Protein AF-A0A963LHC0-F1 (afdb_monomer_lite)

Foldseek 3Di:
DVVVVCVVCVVVCVVPDPDDDDPPPDDPLVVVLVVVVVCVVVVNDDCVVVPRPPDPPPPDD

Secondary structure (DSSP, 8-state):
-HHHHHHHHHHHHHHH-S-----SS--HHHHHHHHHHHHHHTT-S-TTTS--SS-------

pLDDT: mean 83.21, std 14.83, range [43.22, 97.88]

Sequence (61 aa):
KLRELFMQRDPLYRRMAHFTIDTGRPSIPNLVNMILMQLELAGLVDPALVPSPVEPRVLET

Radius of gyration: 15.36 Å; chains: 1; bounding box: 41×23×36 Å

Structure (mmCIF, N/CA/C/O backbone):
data_AF-A0A963LHC0-F1
#
_entry.id   AF-A0A963LHC0-F1
#
loop_
_atom_site.group_PDB
_atom_site.id
_atom_site.type_symbol
_atom_site.label_atom_id
_atom_site.label_alt_id
_atom_site.label_comp_id
_atom_site.label_asym_id
_atom_site.label_entity_id
_atom_site.label_seq_id
_atom_site.pdbx_PDB_ins_code
_atom_site.Cartn_x
_atom_site.Cartn_y
_atom_site.Cartn_z
_atom_site.occupancy
_atom_site.B_iso_or_equiv
_atom_site.auth_seq_id
_atom_site.auth_comp_id
_atom_site.auth_asym_id
_atom_site.auth_atom_id
_atom_site.pdbx_PDB_model_num
ATOM 1 N N . LYS A 1 1 ? -12.359 10.229 18.656 1.00 90.00 1 LYS A N 1
ATOM 2 C CA . LYS A 1 1 ? -13.015 10.047 17.336 1.00 90.00 1 LYS A CA 1
ATOM 3 C C . LYS A 1 1 ? -12.182 9.253 16.319 1.00 90.00 1 LYS A C 1
ATOM 5 O O . LYS A 1 1 ? -12.703 8.289 15.785 1.00 90.00 1 LYS A O 1
ATOM 10 N N . LEU A 1 2 ? -10.907 9.579 16.059 1.00 96.25 2 LEU A N 1
ATOM 11 C CA . LEU A 1 2 ? -10.103 8.865 15.041 1.00 96.25 2 LEU A CA 1
ATOM 12 C C . LEU A 1 2 ? -9.943 7.352 15.290 1.00 96.25 2 LEU A C 1
ATOM 14 O O . LEU A 1 2 ? -10.120 6.575 14.364 1.00 96.25 2 LEU A O 1
ATOM 18 N N . ARG A 1 3 ? -9.688 6.922 16.535 1.00 96.69 3 ARG A N 1
ATOM 19 C CA . ARG A 1 3 ? -9.588 5.487 16.885 1.00 96.69 3 ARG A CA 1
ATOM 20 C C . ARG A 1 3 ? -10.877 4.707 16.603 1.00 96.69 3 ARG A C 1
ATOM 22 O O . ARG A 1 3 ? -10.831 3.598 16.098 1.00 96.69 3 ARG A O 1
ATOM 29 N N . GLU A 1 4 ? -12.022 5.316 16.899 1.00 97.88 4 GLU A N 1
ATOM 30 C CA . GLU A 1 4 ? -13.349 4.742 16.648 1.00 97.88 4 GLU A CA 1
ATOM 31 C C . GLU A 1 4 ? -13.601 4.581 15.142 1.00 97.88 4 GLU A C 1
ATOM 33 O O . GLU A 1 4 ? -14.019 3.520 14.688 1.00 97.88 4 GLU A O 1
ATOM 38 N N . LEU A 1 5 ? -13.269 5.609 14.352 1.00 97.56 5 LEU A N 1
ATOM 39 C CA . LEU A 1 5 ? -13.349 5.539 12.892 1.00 97.56 5 LEU A CA 1
ATOM 40 C C . LEU A 1 5 ? -12.394 4.488 12.317 1.00 97.56 5 LEU A C 1
ATOM 42 O O . LEU A 1 5 ? -12.771 3.787 11.385 1.00 97.56 5 LEU A O 1
ATOM 46 N N . PHE A 1 6 ? -11.186 4.360 12.870 1.00 95.00 6 PHE A N 1
ATOM 47 C CA . PHE A 1 6 ? -10.233 3.330 12.464 1.00 95.00 6 PHE A CA 1
ATOM 48 C C . PHE A 1 6 ? -10.809 1.930 12.695 1.00 95.00 6 PHE A C 1
ATOM 50 O O . PHE A 1 6 ? -10.855 1.143 11.758 1.00 95.00 6 PHE A O 1
ATOM 57 N N . MET A 1 7 ? -11.349 1.650 13.886 1.00 97.25 7 MET A N 1
ATOM 58 C CA . MET A 1 7 ? -11.957 0.348 14.194 1.00 97.25 7 MET A CA 1
ATOM 59 C C . MET A 1 7 ? -13.110 -0.022 13.254 1.00 97.25 7 MET A C 1
ATOM 61 O O . MET A 1 7 ? -13.266 -1.189 12.909 1.00 97.25 7 MET A O 1
ATOM 65 N N . GLN A 1 8 ? -13.904 0.958 12.819 1.00 97.62 8 GLN A N 1
ATOM 66 C CA . GLN A 1 8 ? -15.013 0.716 11.893 1.00 97.62 8 GLN A CA 1
ATOM 67 C C . GLN A 1 8 ? -14.549 0.536 10.440 1.00 97.62 8 GLN A C 1
ATOM 69 O O . GLN A 1 8 ? -15.151 -0.232 9.692 1.00 97.62 8 GLN A O 1
ATOM 74 N N . ARG A 1 9 ? -13.504 1.256 10.015 1.00 96.94 9 ARG A N 1
ATOM 75 C CA . ARG A 1 9 ? -13.108 1.347 8.600 1.00 96.94 9 ARG A CA 1
ATOM 76 C C . ARG A 1 9 ? -11.977 0.404 8.210 1.00 96.94 9 ARG A C 1
ATOM 78 O O . ARG A 1 9 ? 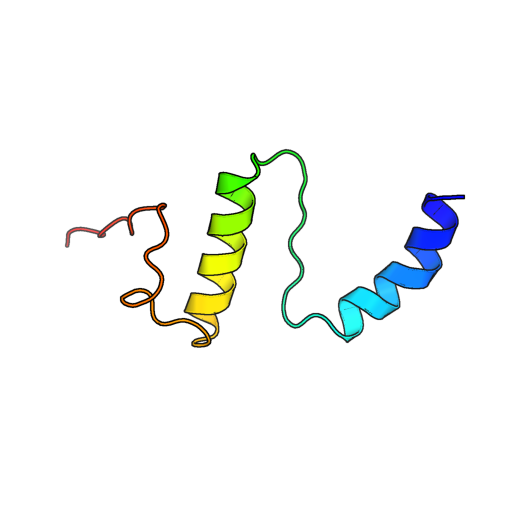-11.984 -0.084 7.086 1.00 96.94 9 ARG A O 1
ATOM 85 N N . ASP A 1 10 ? -11.043 0.117 9.111 1.00 95.88 10 ASP A N 1
ATOM 86 C CA . ASP A 1 10 ? -9.905 -0.772 8.848 1.00 95.88 10 ASP A CA 1
ATOM 87 C C . ASP A 1 10 ? -10.336 -2.157 8.311 1.00 95.88 10 ASP A C 1
ATOM 89 O O . ASP A 1 10 ? -9.799 -2.581 7.284 1.00 95.88 10 ASP A O 1
ATOM 93 N N . PRO A 1 11 ? -11.387 -2.818 8.847 1.00 96.69 11 PRO A N 1
ATOM 94 C CA . PRO A 1 11 ? -11.876 -4.078 8.279 1.00 96.69 11 PRO A CA 1
ATOM 95 C C . PRO A 1 11 ? -12.478 -3.943 6.871 1.00 96.69 11 PRO A C 1
ATOM 97 O O . PRO A 1 11 ? -12.530 -4.922 6.125 1.00 96.69 11 PRO A O 1
ATOM 100 N N . LEU A 1 12 ? -12.985 -2.760 6.507 1.00 97.06 12 LEU A N 1
ATOM 101 C CA . LEU A 1 12 ? -13.502 -2.487 5.162 1.00 97.06 12 LEU A CA 1
ATOM 102 C C . LEU A 1 12 ? -12.350 -2.260 4.183 1.00 97.06 12 LEU A C 1
ATOM 104 O O . LEU A 1 12 ? -12.348 -2.845 3.102 1.00 97.06 12 LEU A O 1
ATOM 108 N N . TYR A 1 13 ? -11.346 -1.476 4.581 1.00 95.31 13 TYR A N 1
ATOM 109 C CA . TYR A 1 13 ? -10.161 -1.228 3.764 1.00 95.31 13 TYR A CA 1
ATOM 110 C C . TYR A 1 13 ? -9.377 -2.514 3.501 1.00 95.31 13 TYR A C 1
ATOM 112 O O . TYR A 1 13 ? -9.080 -2.804 2.346 1.00 95.31 13 TYR A O 1
ATOM 120 N N . ARG A 1 14 ? -9.136 -3.343 4.526 1.00 94.56 14 ARG A N 1
ATOM 121 C CA . ARG A 1 14 ? -8.418 -4.620 4.362 1.00 94.56 14 ARG A CA 1
ATOM 122 C C . ARG A 1 14 ? -9.147 -5.641 3.494 1.00 94.56 14 ARG A C 1
ATOM 124 O O . ARG A 1 14 ? -8.491 -6.439 2.844 1.00 94.56 14 ARG A O 1
ATOM 131 N N . ARG A 1 15 ? -10.486 -5.636 3.478 1.00 96.50 15 ARG A N 1
ATOM 132 C CA . ARG A 1 15 ? -11.259 -6.544 2.612 1.00 96.50 15 ARG A CA 1
ATOM 133 C C . ARG A 1 15 ? -11.173 -6.180 1.135 1.00 96.50 15 ARG A C 1
ATOM 135 O O . ARG A 1 15 ? -11.256 -7.072 0.303 1.00 96.50 15 ARG A O 1
ATOM 142 N N . MET A 1 16 ? -11.069 -4.890 0.822 1.00 95.19 16 MET A N 1
ATOM 143 C CA . MET A 1 16 ? -11.078 -4.400 -0.560 1.00 95.19 16 MET A CA 1
ATOM 144 C C . MET A 1 16 ? -9.674 -4.207 -1.133 1.00 95.19 16 MET A C 1
ATOM 146 O O . MET A 1 16 ? -9.498 -4.207 -2.348 1.00 95.19 16 MET A O 1
ATOM 150 N N . ALA A 1 17 ? -8.678 -3.992 -0.276 1.00 94.62 17 ALA A N 1
ATOM 151 C CA . ALA A 1 17 ? -7.313 -3.756 -0.704 1.00 94.62 17 ALA A CA 1
ATOM 152 C C . ALA A 1 17 ? -6.624 -5.069 -1.096 1.00 94.62 17 ALA A C 1
ATOM 154 O O . ALA A 1 17 ? -6.507 -5.983 -0.286 1.00 94.62 17 ALA A O 1
ATOM 155 N N . HIS A 1 18 ? -6.093 -5.121 -2.319 1.00 92.44 18 HIS A N 1
ATOM 156 C CA . HIS A 1 18 ? -5.213 -6.209 -2.763 1.00 92.44 18 HIS A CA 1
ATOM 157 C C . HIS A 1 18 ? -3.894 -6.227 -1.975 1.00 92.44 18 HIS A C 1
ATOM 159 O O . HIS A 1 18 ? -3.356 -7.289 -1.683 1.00 92.44 18 HIS A O 1
ATOM 165 N N . PHE A 1 19 ? -3.406 -5.043 -1.589 1.00 90.81 19 PHE A N 1
ATOM 166 C CA . PHE A 1 19 ? -2.175 -4.856 -0.826 1.00 90.81 19 PHE A CA 1
ATOM 167 C C . PHE A 1 19 ? -2.411 -3.845 0.294 1.00 90.81 19 PHE A C 1
ATOM 169 O O . PH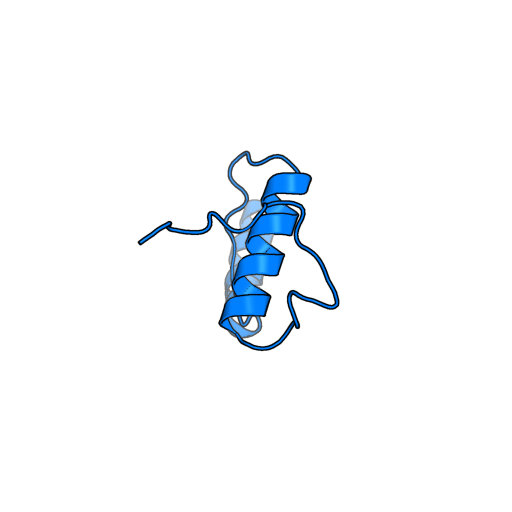E A 1 19 ? -3.072 -2.827 0.094 1.00 90.81 19 PHE A O 1
ATOM 176 N N . THR A 1 20 ? -1.846 -4.105 1.471 1.00 91.31 20 THR A N 1
ATOM 177 C CA . THR A 1 20 ? -1.836 -3.158 2.595 1.00 91.31 20 THR A CA 1
ATOM 178 C C . THR A 1 20 ? -0.389 -2.850 2.955 1.00 91.31 20 THR A C 1
ATOM 180 O O . THR A 1 20 ? 0.395 -3.773 3.154 1.00 91.31 20 THR A O 1
ATOM 183 N N . ILE A 1 21 ? -0.036 -1.566 3.050 1.00 88.31 21 ILE A N 1
ATOM 184 C CA . ILE A 1 21 ? 1.314 -1.113 3.408 1.00 88.31 21 ILE A CA 1
ATOM 185 C C . ILE A 1 21 ? 1.227 -0.304 4.698 1.00 88.31 21 ILE A C 1
ATOM 187 O O . ILE A 1 21 ? 0.460 0.655 4.779 1.00 88.31 21 ILE A O 1
ATOM 191 N N . ASP A 1 22 ? 2.014 -0.690 5.701 1.00 87.19 22 ASP A N 1
ATOM 192 C CA . ASP A 1 22 ? 2.141 0.079 6.937 1.00 87.19 22 ASP A CA 1
ATOM 193 C C . ASP A 1 22 ? 3.119 1.243 6.727 1.00 87.19 22 ASP A C 1
ATOM 195 O O . ASP A 1 22 ? 4.265 1.066 6.310 1.00 87.19 22 ASP A O 1
ATOM 199 N N . THR A 1 23 ? 2.648 2.458 6.989 1.00 85.06 23 THR A N 1
ATOM 200 C CA . THR A 1 23 ? 3.356 3.698 6.678 1.00 85.06 23 THR A CA 1
ATOM 201 C C . THR A 1 23 ? 4.214 4.212 7.828 1.00 85.06 23 THR A C 1
ATOM 203 O O . THR A 1 23 ? 4.594 5.369 7.758 1.00 85.06 23 THR A O 1
ATOM 206 N N . GLY A 1 24 ? 4.494 3.435 8.883 1.00 84.94 24 GLY A N 1
ATOM 207 C CA . GLY A 1 24 ? 5.390 3.772 10.011 1.00 84.94 24 GLY A CA 1
ATOM 208 C C . GLY A 1 24 ? 6.003 5.193 10.023 1.00 84.94 24 GLY A C 1
ATOM 209 O O . GLY A 1 24 ? 5.377 6.132 10.514 1.00 84.94 24 GLY A O 1
ATOM 210 N N . ARG A 1 25 ? 7.236 5.348 9.501 1.00 81.81 25 ARG A N 1
ATOM 211 C CA . ARG A 1 25 ? 7.903 6.650 9.232 1.00 81.81 25 ARG A CA 1
ATOM 212 C C . ARG A 1 25 ? 8.761 6.708 7.938 1.00 81.81 25 ARG A C 1
ATOM 214 O O . ARG A 1 25 ? 9.831 7.318 7.963 1.00 81.81 25 ARG A O 1
ATOM 221 N N . PRO A 1 26 ? 8.398 6.058 6.818 1.00 81.62 26 PRO A N 1
ATOM 222 C CA . PRO A 1 26 ? 9.112 6.239 5.566 1.00 81.62 26 PRO A CA 1
ATOM 223 C C . PRO A 1 26 ? 8.865 7.648 5.009 1.00 81.62 26 PRO A C 1
ATOM 225 O O . PRO A 1 26 ? 7.835 8.275 5.263 1.00 81.62 26 PRO A O 1
ATOM 228 N N . SER A 1 27 ? 9.810 8.141 4.212 1.00 88.88 27 SER A N 1
ATOM 229 C CA . SER A 1 27 ? 9.576 9.313 3.373 1.00 88.88 27 SER A CA 1
ATOM 230 C C . SER A 1 27 ? 8.525 8.991 2.302 1.00 88.88 27 SER A C 1
ATOM 232 O O . SER A 1 27 ? 8.331 7.829 1.937 1.00 88.88 27 SER A O 1
ATOM 234 N N . ILE A 1 28 ? 7.862 10.018 1.765 1.00 88.44 28 ILE A N 1
ATOM 235 C CA . ILE A 1 28 ? 6.902 9.841 0.665 1.00 88.44 28 ILE A CA 1
ATOM 236 C C . ILE A 1 28 ? 7.535 9.114 -0.539 1.00 88.44 28 ILE A C 1
ATOM 238 O O . ILE A 1 28 ? 6.913 8.165 -1.013 1.00 88.44 28 ILE A O 1
ATOM 242 N N . PRO A 1 29 ? 8.766 9.446 -0.992 1.00 86.50 29 PRO A N 1
ATOM 243 C CA . PRO A 1 29 ? 9.425 8.685 -2.053 1.00 86.50 29 PRO A CA 1
ATOM 244 C C . PRO A 1 29 ? 9.563 7.196 -1.722 1.00 86.50 29 PRO A C 1
ATOM 246 O O . PRO A 1 29 ? 9.193 6.353 -2.532 1.00 86.50 29 PRO A O 1
ATOM 249 N N . ASN A 1 30 ? 10.002 6.856 -0.506 1.00 86.94 30 ASN A N 1
ATOM 250 C CA . ASN A 1 30 ? 10.145 5.457 -0.102 1.00 86.94 30 ASN A CA 1
ATOM 251 C C . ASN A 1 30 ? 8.796 4.728 -0.079 1.00 86.94 30 ASN A C 1
ATOM 253 O O . ASN A 1 30 ? 8.726 3.564 -0.466 1.00 86.94 30 ASN A O 1
ATOM 257 N N . LEU A 1 31 ? 7.723 5.404 0.342 1.00 89.75 31 LEU A N 1
ATOM 258 C CA . LEU A 1 31 ? 6.378 4.835 0.313 1.00 89.75 31 LEU A CA 1
ATOM 259 C C . LEU A 1 31 ? 5.915 4.540 -1.119 1.00 89.75 31 LEU A C 1
ATOM 261 O O . LEU A 1 31 ? 5.414 3.447 -1.376 1.00 89.75 31 LEU A O 1
ATOM 265 N N . VAL A 1 32 ? 6.121 5.476 -2.049 1.00 89.19 32 VAL A N 1
ATOM 266 C CA . VAL A 1 32 ? 5.792 5.283 -3.472 1.00 89.19 32 VAL A CA 1
ATOM 267 C C . VAL A 1 32 ? 6.575 4.108 -4.049 1.00 89.19 32 VAL A C 1
ATOM 269 O O . VAL A 1 32 ? 5.995 3.261 -4.722 1.00 89.19 32 VAL A O 1
ATOM 272 N N . ASN A 1 33 ? 7.858 3.998 -3.714 1.00 87.38 33 ASN A N 1
ATOM 273 C CA . ASN A 1 33 ? 8.699 2.906 -4.189 1.00 87.38 33 ASN A CA 1
ATOM 274 C C . ASN A 1 33 ? 8.222 1.536 -3.680 1.00 87.38 33 ASN A C 1
ATOM 276 O O . ASN A 1 33 ? 8.188 0.576 -4.444 1.00 87.38 33 ASN A O 1
ATOM 280 N N . MET A 1 34 ? 7.785 1.441 -2.418 1.00 88.94 34 MET A N 1
ATOM 281 C CA . MET A 1 34 ? 7.188 0.205 -1.893 1.00 88.94 34 MET A CA 1
ATOM 282 C C . MET A 1 34 ? 5.882 -0.155 -2.610 1.00 88.94 34 MET A C 1
ATOM 284 O O . MET A 1 34 ? 5.651 -1.331 -2.883 1.00 88.94 34 MET A O 1
ATOM 288 N N . ILE A 1 35 ? 5.041 0.834 -2.937 1.00 89.50 35 ILE A N 1
ATOM 289 C CA . ILE A 1 35 ? 3.814 0.611 -3.718 1.00 89.50 35 ILE A CA 1
ATOM 290 C C . ILE A 1 35 ? 4.162 0.092 -5.115 1.00 89.50 35 ILE A C 1
ATOM 292 O O . ILE A 1 35 ? 3.597 -0.916 -5.534 1.00 89.50 35 ILE A O 1
ATOM 296 N N . LEU A 1 36 ? 5.102 0.740 -5.811 1.00 89.25 36 LEU A N 1
ATOM 297 C CA . LEU A 1 36 ? 5.544 0.316 -7.143 1.00 89.25 36 LEU A CA 1
ATOM 298 C C . LEU A 1 36 ? 6.055 -1.126 -7.126 1.00 89.25 36 LEU A C 1
ATOM 300 O O . LEU A 1 36 ? 5.622 -1.923 -7.951 1.00 89.25 36 LEU A O 1
ATOM 304 N N . MET A 1 37 ? 6.863 -1.493 -6.129 1.00 86.75 37 MET A N 1
ATOM 305 C CA . MET A 1 37 ? 7.361 -2.861 -5.981 1.00 86.75 37 MET A CA 1
ATOM 306 C C . MET A 1 37 ? 6.230 -3.888 -5.781 1.00 86.75 37 MET A C 1
ATOM 308 O O . MET A 1 37 ? 6.280 -4.971 -6.355 1.00 86.75 37 MET A O 1
ATOM 312 N N . GLN A 1 38 ? 5.183 -3.573 -5.005 1.00 89.75 38 GLN A N 1
ATOM 313 C CA . GLN A 1 38 ? 4.026 -4.473 -4.858 1.00 89.75 38 GLN A CA 1
ATOM 314 C C . GLN A 1 38 ? 3.255 -4.640 -6.175 1.00 89.75 38 GLN A C 1
ATOM 316 O O . GLN A 1 38 ? 2.816 -5.742 -6.495 1.00 89.7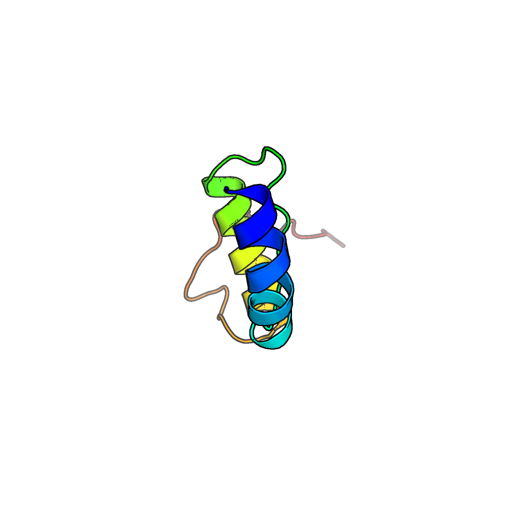5 38 GLN A O 1
ATOM 321 N N . LEU A 1 39 ? 3.105 -3.563 -6.949 1.00 90.56 39 LEU A N 1
ATOM 322 C CA . LEU A 1 39 ? 2.422 -3.601 -8.243 1.00 90.56 39 LEU A CA 1
ATOM 323 C C . LEU A 1 39 ? 3.226 -4.359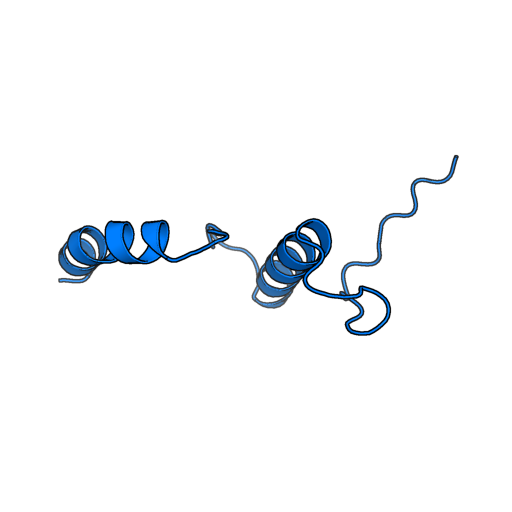 -9.307 1.00 90.56 39 LEU A C 1
ATOM 325 O O . LEU A 1 39 ? 2.633 -5.085 -10.104 1.00 90.56 39 LEU A O 1
ATOM 329 N N . GLU A 1 40 ? 4.551 -4.229 -9.298 1.00 87.94 40 GLU A N 1
ATOM 330 C CA . GLU A 1 40 ? 5.456 -4.967 -10.183 1.00 87.94 40 GLU A CA 1
ATOM 331 C C . GLU A 1 40 ? 5.407 -6.472 -9.892 1.00 87.94 40 GLU A C 1
ATOM 333 O O . GLU A 1 40 ? 5.173 -7.268 -10.799 1.00 87.94 40 GLU A O 1
ATOM 338 N N . LEU A 1 41 ? 5.508 -6.872 -8.616 1.00 86.62 41 LEU A N 1
ATOM 339 C CA . LEU A 1 41 ? 5.390 -8.281 -8.209 1.00 86.62 41 LEU A CA 1
ATOM 340 C C . LEU A 1 41 ? 4.012 -8.881 -8.527 1.00 86.62 41 LEU A C 1
ATOM 342 O O . LEU A 1 41 ? 3.894 -10.085 -8.745 1.00 86.62 41 LEU A O 1
ATOM 346 N N . ALA A 1 42 ? 2.973 -8.048 -8.565 1.00 89.88 42 ALA A N 1
ATOM 347 C CA . ALA A 1 42 ? 1.629 -8.441 -8.974 1.00 89.88 42 ALA A CA 1
ATOM 348 C C . ALA A 1 42 ? 1.445 -8.516 -10.502 1.00 89.88 42 ALA A C 1
ATOM 350 O O . ALA A 1 42 ? 0.373 -8.914 -10.959 1.00 89.88 42 ALA A O 1
ATOM 351 N N . GLY A 1 43 ? 2.446 -8.104 -11.289 1.00 89.31 43 GLY A N 1
ATOM 352 C CA . GLY A 1 43 ? 2.371 -8.024 -12.749 1.00 89.31 43 GLY A CA 1
ATOM 353 C C . GLY A 1 43 ? 1.430 -6.930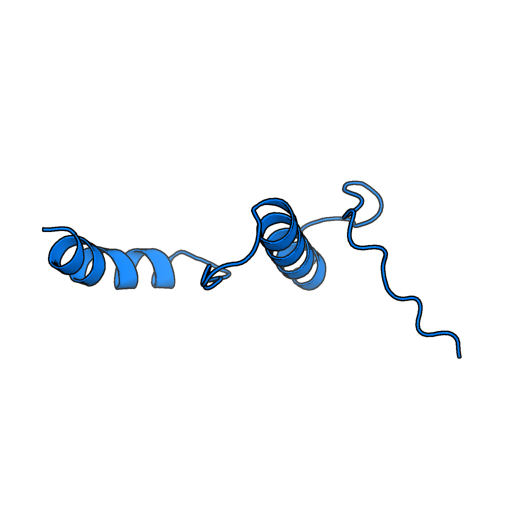 -13.266 1.00 89.31 43 GLY A C 1
ATOM 354 O O . GLY A 1 43 ? 0.954 -7.016 -14.395 1.00 89.31 43 GLY A O 1
ATOM 355 N N . LEU A 1 44 ? 1.118 -5.923 -12.441 1.00 89.56 44 LEU A N 1
ATOM 356 C CA . LEU A 1 44 ? 0.181 -4.841 -12.774 1.00 89.56 44 LEU A CA 1
ATOM 357 C C . LEU A 1 44 ? 0.868 -3.625 -13.410 1.00 89.56 44 LEU A C 1
ATOM 359 O O . LEU A 1 44 ? 0.191 -2.766 -13.974 1.00 89.56 44 LEU A O 1
ATOM 363 N N . VAL A 1 45 ? 2.192 -3.532 -13.294 1.00 87.69 45 VAL A N 1
ATOM 364 C CA . VAL A 1 45 ? 3.009 -2.446 -13.844 1.00 87.69 45 VAL A CA 1
ATOM 365 C C . VAL A 1 45 ? 4.206 -3.047 -14.567 1.00 87.69 45 VAL A C 1
ATOM 367 O O . VAL A 1 45 ? 4.843 -3.962 -14.053 1.00 87.69 45 VAL A O 1
ATOM 370 N N . ASP A 1 46 ? 4.507 -2.507 -15.747 1.00 83.31 46 ASP A N 1
ATOM 371 C CA . ASP A 1 46 ? 5.747 -2.794 -16.461 1.00 83.31 46 ASP A CA 1
ATOM 372 C C . ASP A 1 46 ? 6.859 -1.867 -15.929 1.00 83.31 46 ASP A C 1
ATOM 374 O O . ASP A 1 46 ? 6.740 -0.639 -16.071 1.00 83.31 46 ASP A O 1
ATOM 378 N N . PRO A 1 47 ? 7.933 -2.411 -15.329 1.00 72.62 47 PRO A N 1
ATOM 379 C CA . PRO A 1 47 ? 9.047 -1.614 -14.817 1.00 72.62 47 PRO A CA 1
ATOM 380 C C . PRO A 1 47 ? 9.753 -0.794 -15.907 1.00 72.62 47 PRO A C 1
ATOM 382 O O . PRO A 1 47 ? 10.378 0.220 -15.595 1.00 72.62 47 PRO A O 1
ATOM 385 N N . ALA A 1 48 ? 9.622 -1.169 -17.185 1.00 76.31 48 ALA A N 1
ATOM 386 C CA . ALA A 1 48 ? 10.158 -0.396 -18.302 1.00 76.31 48 ALA A CA 1
ATOM 387 C C . ALA A 1 48 ? 9.331 0.866 -18.616 1.00 76.31 48 ALA A C 1
ATOM 389 O O . ALA A 1 48 ? 9.868 1.833 -19.158 1.00 76.31 48 ALA A O 1
ATOM 390 N N . LEU A 1 49 ? 8.034 0.876 -18.281 1.00 75.94 49 LEU A N 1
ATOM 391 C CA . LEU A 1 49 ? 7.125 2.002 -18.543 1.00 75.94 49 LEU A CA 1
ATOM 392 C C . LEU A 1 49 ? 7.007 2.958 -17.353 1.00 75.94 49 LEU A C 1
ATOM 394 O O . LEU A 1 49 ? 6.763 4.151 -17.541 1.00 75.94 49 LEU A O 1
ATOM 398 N N . VAL A 1 50 ? 7.177 2.445 -16.134 1.00 70.62 50 VAL A N 1
ATOM 399 C CA . VAL A 1 50 ? 7.178 3.238 -14.901 1.00 70.62 50 VAL A CA 1
ATOM 400 C C . VAL A 1 50 ? 8.469 2.935 -14.143 1.00 70.62 50 VAL A C 1
ATOM 402 O O . VAL A 1 50 ? 8.463 2.099 -13.238 1.00 70.62 50 VAL A O 1
ATOM 405 N N . PRO A 1 51 ? 9.590 3.587 -14.506 1.00 61.78 51 PRO A N 1
ATOM 406 C CA . PRO A 1 51 ? 10.855 3.352 -13.833 1.00 61.78 51 PRO A CA 1
ATOM 407 C C . PRO A 1 51 ? 10.736 3.792 -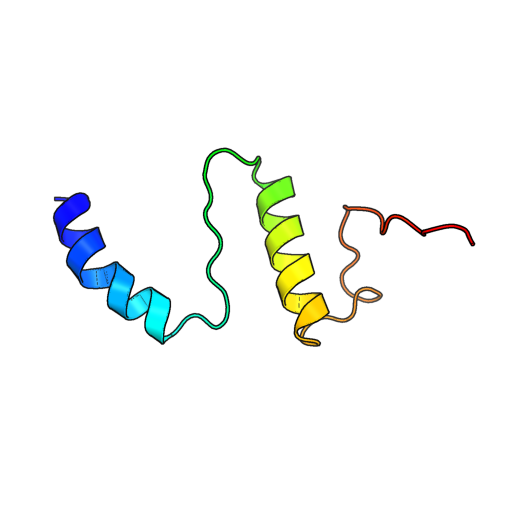12.372 1.00 61.78 51 PRO A C 1
ATOM 409 O O . PRO A 1 51 ? 10.561 4.974 -12.063 1.00 61.78 51 PRO A O 1
ATOM 412 N N . SER A 1 52 ? 10.811 2.823 -11.464 1.00 59.38 52 SER A N 1
ATOM 413 C CA . SER A 1 52 ? 10.966 3.101 -10.041 1.00 59.38 52 SER A CA 1
ATOM 414 C C . SER A 1 52 ? 12.340 3.748 -9.821 1.00 59.38 52 SER A C 1
ATOM 416 O O . SER A 1 52 ? 13.343 3.197 -10.273 1.00 59.38 52 SER A O 1
ATOM 418 N N . PRO A 1 53 ? 12.439 4.889 -9.114 1.00 61.75 53 PRO A N 1
ATOM 419 C CA . PRO A 1 53 ? 13.728 5.494 -8.779 1.00 61.75 53 PRO A CA 1
ATOM 420 C C . PRO A 1 53 ? 14.528 4.668 -7.757 1.00 61.75 53 PRO A C 1
ATOM 422 O O . PRO A 1 53 ? 15.666 5.017 -7.450 1.00 61.75 53 PRO A O 1
ATOM 425 N N . VAL A 1 54 ? 13.960 3.580 -7.215 1.00 57.91 54 VAL A N 1
ATOM 426 C CA . VAL A 1 54 ? 14.760 2.532 -6.569 1.00 57.91 54 VAL A CA 1
ATOM 427 C C . VAL A 1 54 ? 15.323 1.669 -7.673 1.00 57.91 54 VAL A C 1
ATOM 429 O O . VAL A 1 54 ? 14.664 0.760 -8.170 1.00 57.91 54 VAL A O 1
ATOM 432 N N . GLU A 1 55 ? 16.545 2.007 -8.053 1.00 55.66 55 GLU A N 1
ATOM 433 C CA . GLU A 1 55 ? 17.346 1.260 -9.005 1.00 55.66 55 GLU A CA 1
ATOM 434 C C . GLU A 1 55 ? 17.330 -0.229 -8.615 1.00 55.66 55 GLU A C 1
ATOM 436 O O . GLU A 1 55 ? 17.632 -0.560 -7.457 1.00 55.66 55 GLU A O 1
ATOM 441 N N . PRO A 1 56 ? 16.917 -1.138 -9.518 1.00 53.62 56 PRO A N 1
ATOM 442 C CA . PRO A 1 56 ? 16.919 -2.556 -9.214 1.00 53.62 56 PRO A CA 1
ATOM 443 C C . PRO A 1 56 ? 18.358 -2.938 -8.883 1.00 53.62 56 PRO A C 1
ATOM 445 O O . PRO A 1 56 ? 19.262 -2.763 -9.697 1.00 53.62 56 PRO A O 1
ATOM 448 N N . ARG A 1 57 ? 18.589 -3.427 -7.658 1.00 54.25 57 ARG A N 1
ATOM 449 C CA . ARG A 1 57 ? 19.879 -4.000 -7.277 1.00 54.25 57 ARG A CA 1
ATOM 450 C C . ARG A 1 57 ? 20.094 -5.216 -8.167 1.00 54.25 57 ARG A C 1
ATOM 452 O O . ARG A 1 57 ? 19.599 -6.299 -7.860 1.00 54.25 57 ARG A O 1
ATOM 459 N N . VAL A 1 58 ? 20.799 -5.012 -9.272 1.00 54.34 58 VAL A N 1
ATOM 460 C CA . VAL A 1 58 ? 21.289 -6.081 -10.131 1.00 54.34 58 VAL A CA 1
ATOM 461 C C . VAL A 1 58 ? 22.178 -6.938 -9.237 1.00 54.34 58 VAL A C 1
ATOM 463 O O . VAL A 1 58 ? 23.205 -6.480 -8.739 1.00 54.34 58 VAL A O 1
ATOM 466 N N . LEU A 1 59 ? 21.714 -8.141 -8.910 1.00 48.12 59 LEU A N 1
ATOM 467 C CA . LEU A 1 59 ? 22.556 -9.134 -8.265 1.00 48.12 59 LEU A CA 1
ATOM 468 C C . LEU A 1 59 ? 23.488 -9.645 -9.361 1.00 48.12 59 LEU A C 1
ATOM 470 O O . LEU A 1 59 ? 23.083 -10.461 -10.185 1.00 48.12 59 LEU A O 1
ATOM 474 N N . GLU A 1 60 ? 24.690 -9.077 -9.419 1.00 43.22 60 GLU A N 1
ATOM 475 C CA . GLU A 1 60 ? 25.758 -9.565 -10.287 1.00 43.22 60 GLU A CA 1
ATOM 476 C C . GLU A 1 60 ? 26.103 -11.006 -9.876 1.00 43.22 60 GLU A C 1
ATOM 478 O O . GLU A 1 60 ? 26.419 -11.275 -8.714 1.00 43.22 60 GLU A O 1
ATOM 483 N N . THR A 1 61 ? 25.948 -11.929 -10.827 1.00 49.66 61 THR A N 1
ATOM 484 C CA . THR A 1 61 ? 26.349 -13.345 -10.756 1.00 49.66 61 THR A CA 1
ATOM 485 C C . THR A 1 61 ? 27.822 -13.525 -11.063 1.00 49.66 61 THR A C 1
ATOM 487 O O . THR A 1 61 ? 28.276 -12.856 -12.020 1.00 49.66 61 THR A O 1
#